Protein AF-A0A7K0R8N9-F1 (afdb_monomer_lite)

Secondary structure (DSSP, 8-state):
-PPPP----------PEEPTTT--EE-TT-SB-TTT--B-SPP-THHHHHHHHHHHHHHHHHHHHHHHHHHHHHHHS----------

Sequence (87 aa):
MTLPEPDGEAPEVAPSAACRSCGASVADGQQWCLECGTATAPPRSGMGLRTIGAAGLLSLVLLGGAVAASYAALRDQAPPRATRVET

Structure (mmCIF, N/CA/C/O backbone):
data_AF-A0A7K0R8N9-F1
#
_entry.id   AF-A0A7K0R8N9-F1
#
loop_
_atom_site.group_PDB
_atom_site.id
_atom_site.type_symbol
_atom_site.label_atom_id
_atom_site.label_alt_id
_atom_site.label_comp_id
_atom_site.label_asym_id
_atom_site.label_entity_id
_atom_site.label_seq_id
_atom_site.pdbx_PDB_ins_code
_atom_site.Cartn_x
_atom_site.Cartn_y
_atom_site.Cartn_z
_atom_site.occupancy
_atom_site.B_iso_or_equiv
_atom_site.auth_seq_id
_atom_site.auth_comp_id
_atom_site.auth_asym_id
_atom_site.auth_atom_id
_atom_site.pdbx_PDB_model_num
ATOM 1 N N . MET A 1 1 ? -40.353 29.738 40.190 1.00 45.81 1 MET A N 1
ATOM 2 C CA . MET A 1 1 ? -39.875 29.673 38.794 1.00 45.81 1 MET A CA 1
ATOM 3 C C . MET A 1 1 ? -39.044 28.412 38.679 1.00 45.81 1 MET A C 1
ATOM 5 O O . MET A 1 1 ? -37.880 28.423 39.047 1.00 45.81 1 MET A O 1
ATOM 9 N N . THR A 1 2 ? -39.685 27.310 38.307 1.00 46.34 2 THR A N 1
ATOM 10 C CA . THR A 1 2 ? -39.019 26.025 38.072 1.00 46.34 2 THR A CA 1
ATOM 11 C C . THR A 1 2 ? -38.463 26.068 36.654 1.00 46.34 2 THR A C 1
ATOM 13 O O . THR A 1 2 ? -39.242 26.242 35.718 1.00 46.34 2 THR A O 1
ATOM 16 N N . LEU A 1 3 ? -37.139 25.990 36.494 1.00 58.50 3 LEU A N 1
ATOM 17 C CA . LEU A 1 3 ? -36.543 25.690 35.193 1.00 58.50 3 LEU A CA 1
ATOM 18 C C . LEU A 1 3 ? -36.738 24.189 34.919 1.00 58.50 3 LEU A C 1
ATOM 20 O O . LEU A 1 3 ? -36.464 23.399 35.823 1.00 58.50 3 LEU A O 1
ATOM 24 N N . PRO A 1 4 ? -37.208 23.783 33.726 1.00 66.00 4 PRO A N 1
ATOM 25 C CA . PRO A 1 4 ? -37.153 22.385 33.319 1.00 66.00 4 PRO A CA 1
ATOM 26 C C . PRO A 1 4 ? -35.684 21.978 33.146 1.00 66.00 4 PRO A C 1
ATOM 28 O O . PRO A 1 4 ? -34.907 22.704 32.521 1.00 66.00 4 PRO A O 1
ATOM 31 N N . GLU A 1 5 ? -35.297 20.854 33.749 1.00 61.94 5 GLU A N 1
ATOM 32 C CA . GLU A 1 5 ? -33.985 20.254 33.511 1.00 61.94 5 GLU A CA 1
ATOM 33 C C . GLU A 1 5 ? -33.897 19.838 32.036 1.00 61.94 5 GLU A C 1
ATOM 35 O O . GLU A 1 5 ? -34.882 19.331 31.500 1.00 61.94 5 GLU A O 1
ATOM 40 N N . PRO A 1 6 ? -32.772 20.089 31.343 1.00 64.19 6 PRO A N 1
ATOM 41 C CA . PRO A 1 6 ? -32.612 19.620 29.980 1.00 64.19 6 PRO A CA 1
ATOM 42 C C . PRO A 1 6 ? -32.565 18.095 30.013 1.00 64.19 6 PRO A C 1
ATOM 44 O O . PRO A 1 6 ? -31.628 17.515 30.564 1.00 64.19 6 PRO A O 1
ATOM 47 N N . ASP A 1 7 ? -33.588 17.470 29.438 1.00 47.44 7 ASP A N 1
ATOM 48 C CA . ASP A 1 7 ? -33.645 16.038 29.189 1.00 47.44 7 ASP A CA 1
ATOM 49 C C . ASP A 1 7 ? -32.399 15.647 28.388 1.00 47.44 7 ASP A C 1
ATOM 51 O O . ASP A 1 7 ? -32.278 15.896 27.185 1.00 47.44 7 ASP A O 1
ATOM 55 N N . GLY A 1 8 ? -31.412 15.109 29.100 1.00 56.00 8 GLY A N 1
ATOM 56 C CA . GLY A 1 8 ? -30.226 14.519 28.517 1.00 56.00 8 GLY A CA 1
ATOM 57 C C . GLY A 1 8 ? -30.642 13.247 27.804 1.00 56.00 8 GLY A C 1
ATOM 58 O O . GLY A 1 8 ? -30.615 12.176 28.404 1.00 56.00 8 GLY A O 1
ATOM 59 N N . GLU A 1 9 ? -31.035 13.384 26.538 1.00 52.38 9 GLU A N 1
ATOM 60 C CA . GLU A 1 9 ? -31.109 12.298 25.566 1.00 52.38 9 GLU A CA 1
ATOM 61 C C . GLU A 1 9 ? -29.730 11.623 25.545 1.00 52.38 9 GLU A C 1
ATOM 63 O O . GLU A 1 9 ? -28.778 12.093 24.914 1.00 52.38 9 GLU A O 1
ATOM 68 N N . ALA A 1 10 ? -29.593 10.571 26.352 1.00 55.06 10 ALA A N 1
ATOM 69 C CA . ALA A 1 10 ? -28.404 9.749 26.401 1.00 55.06 10 ALA A CA 1
ATOM 70 C C . ALA A 1 10 ? -28.252 9.131 25.007 1.00 55.06 10 ALA A C 1
ATOM 72 O O . ALA A 1 10 ? -29.159 8.419 24.575 1.00 55.06 10 ALA A O 1
ATOM 73 N N . PRO A 1 11 ? -27.160 9.412 24.276 1.00 56.94 11 PRO A N 1
ATOM 74 C CA . PRO A 1 11 ? -27.019 8.915 22.922 1.00 56.94 11 PRO A CA 1
ATOM 75 C C . PRO A 1 11 ? -27.056 7.389 22.966 1.00 56.94 11 PRO A C 1
ATOM 77 O O . PRO A 1 11 ? -26.235 6.756 23.632 1.00 56.94 11 PRO A O 1
ATOM 80 N N . GLU A 1 12 ? -28.053 6.827 22.284 1.00 54.41 12 GLU A N 1
ATOM 81 C CA . GLU A 1 12 ? -28.218 5.401 22.041 1.00 54.41 12 GLU A CA 1
ATOM 82 C C . GLU A 1 12 ? -26.865 4.824 21.609 1.00 54.41 12 GLU A C 1
ATOM 84 O O . GLU A 1 12 ? -26.288 5.222 20.592 1.00 54.41 12 GLU A O 1
ATOM 89 N N . VAL A 1 13 ? -26.301 3.967 22.464 1.00 55.12 13 VAL A N 1
ATOM 90 C CA . VAL A 1 13 ? -24.937 3.452 22.337 1.00 55.12 13 VAL A CA 1
ATOM 91 C C . VAL A 1 13 ? -24.895 2.513 21.136 1.00 55.12 13 VAL A C 1
ATOM 93 O O . VAL A 1 13 ? -25.175 1.320 21.246 1.00 55.12 13 VAL A O 1
ATOM 96 N N . ALA A 1 14 ? -24.549 3.070 19.976 1.00 58.06 14 ALA A N 1
ATOM 97 C CA . ALA A 1 14 ? -24.174 2.306 18.797 1.00 58.06 14 ALA A CA 1
ATOM 98 C C . ALA A 1 14 ? -23.086 1.274 19.171 1.00 58.06 14 ALA A C 1
ATOM 100 O O . ALA A 1 14 ? -22.258 1.544 20.053 1.00 58.06 14 ALA A O 1
ATOM 101 N N . PRO A 1 15 ? -23.085 0.079 18.554 1.00 56.84 15 PRO A N 1
ATOM 102 C CA . PRO A 1 15 ? -22.178 -1.002 18.925 1.00 56.84 15 PRO A CA 1
ATOM 103 C C . PRO A 1 15 ? -20.715 -0.568 18.766 1.00 56.84 15 PRO A C 1
ATOM 105 O O . PRO A 1 15 ? -20.187 -0.489 17.663 1.00 56.84 15 PRO A O 1
ATOM 108 N N . SER A 1 16 ? -20.042 -0.301 19.886 1.00 68.44 16 SER A N 1
ATOM 109 C CA . SER A 1 16 ? -18.634 0.096 19.880 1.00 68.44 16 SER A CA 1
ATOM 110 C C . SER A 1 16 ? -17.730 -1.091 19.535 1.00 68.44 16 SER A C 1
ATOM 112 O O . SER A 1 16 ? -17.794 -2.158 20.149 1.00 68.44 16 SER A O 1
ATOM 114 N N . ALA A 1 17 ? -16.863 -0.916 18.540 1.00 81.69 17 ALA A N 1
ATOM 115 C CA . ALA A 1 17 ? -15.811 -1.881 18.240 1.00 81.69 17 ALA A CA 1
ATOM 116 C C . ALA A 1 17 ? -14.695 -1.775 19.291 1.00 81.69 17 ALA A C 1
ATOM 118 O O . ALA A 1 17 ? -14.407 -0.690 19.783 1.00 81.69 17 ALA A O 1
ATOM 119 N N . ALA A 1 18 ? -14.015 -2.869 19.631 1.00 89.38 18 ALA A N 1
ATOM 120 C CA . ALA A 1 18 ? -12.867 -2.805 20.538 1.00 89.38 18 ALA A CA 1
ATOM 121 C C . ALA A 1 18 ? -11.571 -2.447 19.787 1.00 89.38 18 ALA A C 1
ATOM 123 O O . ALA A 1 18 ? -11.296 -2.941 18.689 1.00 89.38 18 ALA A O 1
ATOM 124 N N . CYS A 1 19 ? -10.732 -1.614 20.400 1.00 91.00 19 CYS A N 1
ATOM 125 C CA . CYS A 1 19 ? -9.407 -1.284 19.896 1.00 91.00 19 CYS A CA 1
ATOM 126 C C . CYS A 1 19 ? -8.514 -2.534 19.887 1.00 91.00 19 CYS A C 1
ATOM 128 O O . CYS A 1 19 ? -8.301 -3.157 20.925 1.00 91.00 19 CYS A O 1
ATOM 130 N N . ARG A 1 20 ? -7.907 -2.867 18.740 1.00 88.44 20 ARG A N 1
ATOM 131 C CA . ARG A 1 20 ? -7.005 -4.032 18.623 1.00 88.44 20 ARG A CA 1
ATOM 132 C C . ARG A 1 20 ? -5.710 -3.911 19.432 1.00 88.44 20 ARG A C 1
ATOM 134 O O . ARG A 1 20 ? -5.070 -4.926 19.672 1.00 88.44 20 ARG A O 1
ATOM 141 N N . SER A 1 21 ? -5.305 -2.696 19.806 1.00 91.12 21 SER A N 1
ATOM 142 C CA . SER A 1 21 ? -4.050 -2.471 20.534 1.00 91.12 21 SER A CA 1
ATOM 143 C C . SER A 1 21 ? -4.213 -2.509 22.051 1.00 91.12 21 SER A C 1
ATOM 145 O O . SER A 1 21 ? -3.315 -2.994 22.729 1.00 91.12 21 SER A O 1
ATOM 147 N N . CYS A 1 22 ? -5.305 -1.960 22.592 1.00 93.88 22 CYS A N 1
ATOM 148 C CA . CYS A 1 22 ? -5.497 -1.821 24.042 1.00 93.88 22 CYS A CA 1
ATOM 149 C C . CYS A 1 22 ? -6.834 -2.370 24.562 1.00 93.88 22 CYS A C 1
ATOM 151 O O . CYS A 1 22 ? -7.043 -2.393 25.768 1.00 93.88 22 CYS A O 1
ATOM 153 N N . GLY A 1 23 ? -7.748 -2.790 23.684 1.00 91.00 23 GLY A N 1
ATOM 154 C CA . GLY A 1 23 ? -9.058 -3.325 24.063 1.00 91.00 23 GLY A CA 1
ATOM 155 C C . GLY A 1 23 ? -10.123 -2.284 24.424 1.00 91.00 23 GLY A C 1
ATOM 156 O O . GLY A 1 23 ? -11.263 -2.669 24.660 1.00 91.00 23 GLY A O 1
ATOM 157 N N . ALA A 1 24 ? -9.797 -0.987 24.439 1.00 92.12 24 ALA A N 1
ATOM 158 C CA . ALA A 1 24 ? -10.762 0.075 24.740 1.00 92.12 24 ALA A CA 1
ATOM 159 C C . ALA A 1 24 ? -11.919 0.126 23.727 1.00 92.12 24 ALA A C 1
ATOM 161 O O . ALA A 1 24 ? -11.721 -0.167 22.546 1.00 92.12 24 ALA A O 1
ATOM 162 N N . SER A 1 25 ? -13.106 0.549 24.166 1.00 90.94 25 SER A N 1
ATOM 163 C CA . SER A 1 25 ? -14.257 0.780 23.286 1.00 90.94 25 SER A CA 1
ATOM 164 C C . SER A 1 25 ? -13.986 1.934 22.321 1.00 90.94 25 SER A C 1
ATOM 166 O O . SER A 1 25 ? -13.552 3.012 22.726 1.00 90.94 25 SER A O 1
ATOM 168 N N . VAL A 1 26 ? -14.269 1.716 21.044 1.00 90.44 26 VAL A N 1
ATOM 169 C CA . VAL A 1 26 ? -14.099 2.673 19.953 1.00 90.44 26 VAL A CA 1
ATOM 170 C C . VAL A 1 26 ? -15.472 2.953 19.358 1.00 90.44 26 VAL A C 1
ATOM 172 O O . VAL A 1 26 ? -16.174 2.031 18.944 1.00 90.44 26 VAL A O 1
ATOM 175 N N . ALA A 1 27 ? -15.847 4.230 19.316 1.00 86.06 27 ALA A N 1
ATOM 176 C CA . ALA A 1 27 ? -17.084 4.665 18.678 1.00 86.06 27 ALA A CA 1
ATOM 177 C C . ALA A 1 27 ? -17.041 4.442 17.156 1.00 86.06 27 ALA A C 1
ATOM 179 O O . ALA A 1 27 ? -15.976 4.515 16.532 1.00 86.06 27 ALA A O 1
ATOM 180 N N . ASP A 1 28 ? -18.203 4.218 16.543 1.00 80.62 28 ASP A N 1
ATOM 181 C CA . ASP A 1 28 ? -18.304 4.069 15.093 1.00 80.62 28 ASP A CA 1
ATOM 182 C C . ASP A 1 28 ? -17.764 5.305 14.353 1.00 80.62 28 ASP A C 1
ATOM 184 O O . ASP A 1 28 ? -18.018 6.454 14.714 1.00 80.62 28 ASP A O 1
ATOM 188 N N . GLY A 1 29 ? -16.962 5.070 13.311 1.00 79.06 29 GLY A N 1
ATOM 189 C CA . GLY A 1 29 ? -16.334 6.127 12.507 1.00 79.06 29 GLY A CA 1
ATOM 190 C C . GLY A 1 29 ? -15.087 6.784 13.122 1.00 79.06 29 GLY A C 1
ATOM 191 O O . GLY A 1 29 ? -14.376 7.512 12.417 1.00 79.06 29 GLY A O 1
ATOM 192 N N . GLN A 1 30 ? -14.756 6.496 14.385 1.00 86.38 30 GLN A N 1
ATOM 193 C CA . GLN A 1 30 ? -13.546 6.999 15.034 1.00 86.38 30 GLN A CA 1
ATOM 194 C C . GLN A 1 30 ? -12.291 6.432 14.354 1.00 86.38 30 GLN A C 1
ATOM 196 O O . GLN A 1 30 ? -12.166 5.222 14.183 1.00 86.38 30 GLN A O 1
ATOM 201 N N . GLN A 1 31 ? -11.364 7.312 13.958 1.00 88.12 31 GLN A N 1
ATOM 202 C CA . GLN A 1 31 ? -10.144 6.959 13.208 1.00 88.12 31 GLN A CA 1
ATOM 203 C C . GLN A 1 31 ? -8.939 6.619 14.11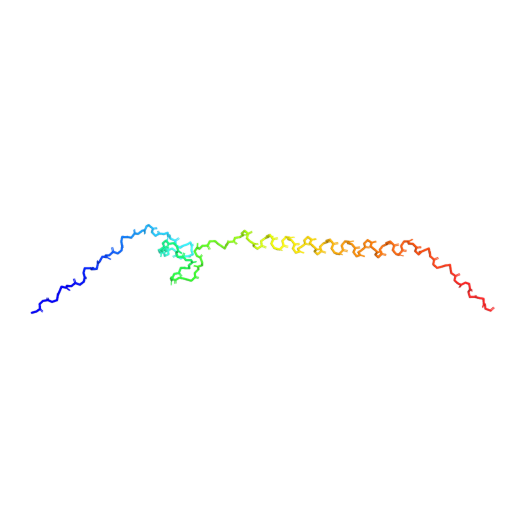0 1.00 88.12 31 GLN A C 1
ATOM 205 O O . GLN A 1 31 ? -7.970 6.012 13.649 1.00 88.12 31 GLN A O 1
ATOM 210 N N . TRP A 1 32 ? -8.990 7.019 15.382 1.00 90.75 32 TRP A N 1
ATOM 211 C CA . TRP A 1 32 ? -7.915 6.902 16.368 1.00 90.75 32 TRP A CA 1
ATOM 212 C C . TRP A 1 32 ? -8.502 6.580 17.742 1.00 90.75 32 TRP A C 1
ATOM 214 O O . TRP A 1 32 ? -9.535 7.122 18.125 1.00 90.75 32 TRP A O 1
ATOM 224 N N . CYS A 1 33 ? -7.850 5.691 18.485 1.00 92.69 33 CYS A N 1
ATOM 225 C CA . CYS A 1 33 ? -8.261 5.334 19.837 1.00 92.69 33 CYS A CA 1
ATOM 226 C C . CYS A 1 33 ? -7.918 6.472 20.812 1.00 92.69 33 CYS A C 1
ATOM 228 O O . CYS A 1 33 ? -6.753 6.854 20.908 1.00 92.69 33 CYS A O 1
ATOM 230 N N . LEU A 1 34 ? -8.908 6.974 21.559 1.00 91.50 34 LEU A N 1
ATOM 231 C 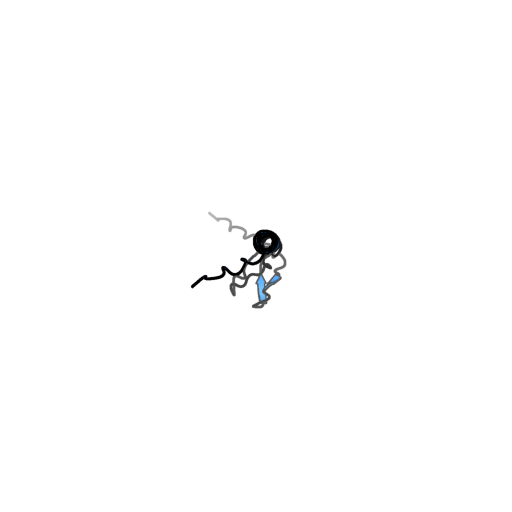CA . LEU A 1 34 ? -8.721 8.070 22.524 1.00 91.50 34 LEU A CA 1
ATOM 232 C C . LEU A 1 34 ? -7.888 7.665 23.749 1.00 91.50 34 LEU A C 1
ATOM 234 O O . LEU A 1 34 ? -7.295 8.524 24.388 1.00 91.50 34 LEU A O 1
ATOM 238 N N . GLU A 1 35 ? -7.821 6.364 24.046 1.00 93.94 35 GLU A N 1
ATOM 239 C CA . GLU A 1 35 ? -7.109 5.834 25.216 1.00 93.94 35 GLU A CA 1
ATOM 240 C C . GLU A 1 35 ? -5.614 5.607 24.962 1.00 93.94 35 GLU A C 1
ATOM 242 O O . GLU A 1 35 ? -4.779 5.883 25.816 1.00 93.94 35 GLU A O 1
ATOM 247 N N . CYS A 1 36 ? -5.243 5.093 23.784 1.00 93.69 36 CYS A N 1
ATOM 248 C CA . CYS A 1 36 ? -3.848 4.725 23.491 1.00 93.69 36 CYS A CA 1
ATOM 249 C C . CYS A 1 36 ? -3.248 5.408 22.255 1.00 93.69 36 CYS A C 1
ATOM 251 O O . CYS A 1 36 ? -2.070 5.216 21.965 1.00 93.69 36 CYS A O 1
ATOM 253 N N . GLY A 1 37 ? -4.041 6.161 21.489 1.00 91.31 37 GLY A N 1
ATOM 254 C CA . GLY A 1 37 ? -3.579 6.885 20.302 1.00 91.31 37 GLY A CA 1
ATOM 255 C C . GLY A 1 37 ? -3.347 6.032 19.050 1.00 91.31 37 GLY A C 1
ATOM 256 O O . GLY A 1 37 ? -2.942 6.571 18.021 1.00 91.31 37 GLY A O 1
ATOM 257 N N . THR A 1 38 ? -3.602 4.718 19.080 1.00 92.44 38 THR A N 1
ATOM 258 C CA . THR A 1 38 ? -3.437 3.874 17.883 1.00 92.44 38 THR A CA 1
ATOM 259 C C . THR A 1 38 ? -4.546 4.099 16.857 1.00 92.44 38 THR A C 1
ATOM 261 O O . THR A 1 38 ? -5.713 4.301 17.201 1.00 92.44 38 THR A O 1
ATOM 264 N N . ALA A 1 39 ? -4.180 4.060 15.573 1.00 89.31 39 ALA A N 1
ATOM 265 C CA . ALA A 1 39 ? -5.134 4.170 14.476 1.00 89.31 39 ALA A CA 1
ATOM 266 C C . ALA A 1 39 ? -6.057 2.941 14.440 1.00 89.31 39 ALA A C 1
ATOM 268 O O . ALA A 1 39 ? -5.601 1.794 14.428 1.00 89.31 39 ALA A O 1
ATOM 269 N N . THR A 1 40 ? -7.362 3.185 14.409 1.00 85.94 40 THR A N 1
ATOM 270 C CA . THR A 1 40 ? -8.405 2.146 14.411 1.00 85.94 40 THR A CA 1
ATOM 271 C C . THR A 1 40 ? -8.765 1.728 12.985 1.00 85.94 40 THR A C 1
ATOM 273 O O . THR A 1 40 ? -9.036 0.551 12.726 1.00 85.94 40 THR A O 1
ATOM 276 N N . ALA A 1 41 ? -8.687 2.665 12.036 1.00 74.75 41 ALA A N 1
ATOM 277 C CA . ALA A 1 41 ? -8.888 2.409 10.618 1.00 74.75 41 ALA A CA 1
ATOM 278 C C . ALA A 1 41 ? -7.600 1.875 9.956 1.00 74.75 41 ALA A C 1
ATOM 280 O O . ALA A 1 41 ? -6.514 2.407 10.203 1.00 74.75 41 ALA A O 1
ATOM 281 N N . PRO A 1 42 ? -7.683 0.851 9.084 1.00 67.62 42 PRO A N 1
ATOM 282 C CA . PRO A 1 42 ? -6.547 0.474 8.253 1.00 67.62 42 PRO A CA 1
ATOM 283 C C . PRO A 1 42 ? -6.173 1.649 7.332 1.00 67.62 42 PRO A C 1
ATOM 285 O O . PRO A 1 42 ? -7.069 2.337 6.826 1.00 67.62 42 PRO A O 1
ATOM 288 N N . PRO A 1 43 ? -4.873 1.897 7.076 1.00 62.66 43 PRO A N 1
ATOM 289 C CA . PRO A 1 43 ? -4.474 2.919 6.119 1.00 62.66 43 PRO A CA 1
ATOM 290 C C . PRO A 1 43 ? -5.123 2.605 4.768 1.00 62.66 43 PRO A C 1
ATOM 292 O O . PRO A 1 43 ? -5.136 1.451 4.336 1.00 62.66 43 PRO A O 1
ATOM 295 N N . ARG A 1 44 ? -5.683 3.624 4.103 1.00 61.44 44 ARG A N 1
ATOM 296 C CA . ARG A 1 44 ? -6.281 3.493 2.764 1.00 61.44 44 ARG A CA 1
ATOM 297 C C . ARG A 1 44 ? -5.192 3.076 1.767 1.00 61.44 44 ARG A C 1
ATOM 299 O O . ARG A 1 44 ? -4.553 3.912 1.136 1.00 61.44 44 ARG A O 1
ATOM 306 N N . SER A 1 45 ? -4.981 1.770 1.635 1.00 60.50 45 SER A N 1
ATOM 307 C CA . SER A 1 45 ? -3.860 1.152 0.917 1.00 60.50 45 SER A CA 1
ATOM 308 C C . SER A 1 45 ? -3.961 1.242 -0.611 1.00 60.50 45 SER A C 1
ATOM 310 O O . SER A 1 45 ? -3.015 0.898 -1.314 1.00 60.50 45 SER A O 1
ATOM 312 N N . GLY A 1 46 ? -5.082 1.730 -1.152 1.00 60.22 46 GLY A N 1
ATOM 313 C CA . GLY A 1 46 ? -5.361 1.668 -2.590 1.00 60.22 46 GLY A CA 1
ATOM 314 C C . GLY A 1 46 ? -4.760 2.787 -3.448 1.00 60.22 46 GLY A C 1
ATOM 315 O O . GLY A 1 46 ? -4.489 2.558 -4.625 1.00 60.22 46 GLY A O 1
ATOM 316 N N . MET A 1 47 ? -4.549 3.991 -2.903 1.00 58.69 47 MET A N 1
ATOM 317 C CA . MET A 1 47 ? -4.162 5.151 -3.728 1.00 58.69 47 MET A CA 1
ATOM 318 C C . MET A 1 47 ? -2.643 5.265 -3.921 1.00 58.69 47 MET A C 1
ATOM 320 O O . MET A 1 47 ? -2.185 5.573 -5.019 1.00 58.69 47 MET A O 1
ATOM 324 N N . GLY A 1 48 ? -1.853 4.962 -2.884 1.00 62.72 48 GLY A N 1
ATOM 325 C CA . GLY A 1 48 ? -0.391 5.098 -2.932 1.00 62.72 48 GLY A CA 1
ATOM 326 C C . GLY A 1 48 ? 0.289 4.102 -3.873 1.00 62.72 48 GLY A C 1
ATOM 327 O O . GLY A 1 48 ? 1.275 4.433 -4.520 1.00 62.72 48 GLY A O 1
ATOM 328 N N . LEU A 1 49 ? -0.262 2.894 -4.021 1.00 69.94 49 LEU A N 1
ATOM 329 C CA . LEU A 1 49 ? 0.361 1.869 -4.859 1.00 69.94 49 LEU A CA 1
ATOM 330 C C . LEU A 1 49 ? 0.285 2.206 -6.357 1.00 69.94 49 LEU A C 1
ATOM 332 O O . LEU A 1 49 ? 1.198 1.878 -7.110 1.00 69.94 49 LEU A O 1
ATOM 336 N N . ARG A 1 50 ? -0.777 2.897 -6.791 1.00 72.94 50 ARG A N 1
ATOM 337 C CA . ARG A 1 50 ? -0.962 3.282 -8.199 1.00 72.94 50 ARG A CA 1
ATOM 338 C C . ARG A 1 50 ? 0.013 4.374 -8.629 1.00 72.94 50 ARG A C 1
ATOM 340 O O . ARG A 1 50 ? 0.588 4.279 -9.709 1.00 72.94 50 ARG A O 1
ATOM 347 N N . THR A 1 51 ? 0.229 5.382 -7.786 1.00 74.94 51 THR A N 1
ATOM 348 C CA . THR A 1 51 ? 1.183 6.466 -8.069 1.00 74.94 51 THR A CA 1
ATOM 349 C C . THR A 1 51 ? 2.628 5.980 -7.988 1.00 74.94 51 THR A C 1
ATOM 351 O O . THR A 1 51 ? 3.421 6.305 -8.869 1.00 74.94 51 THR A O 1
ATOM 354 N N . ILE A 1 52 ? 2.955 5.130 -7.007 1.00 76.31 52 ILE A N 1
ATOM 355 C CA . ILE A 1 52 ? 4.276 4.492 -6.903 1.00 76.31 52 ILE A CA 1
ATOM 356 C C . ILE A 1 52 ? 4.535 3.583 -8.113 1.00 76.31 52 ILE A C 1
ATOM 358 O O . ILE A 1 52 ? 5.612 3.639 -8.703 1.00 76.31 52 ILE A O 1
ATOM 362 N N . GLY A 1 53 ? 3.539 2.796 -8.534 1.00 86.69 53 GLY A N 1
ATOM 363 C CA . GLY A 1 53 ? 3.648 1.926 -9.706 1.00 86.69 53 GLY A CA 1
ATOM 364 C C . GLY A 1 53 ? 3.871 2.700 -11.007 1.00 86.69 53 GLY A C 1
ATOM 365 O O . GLY A 1 53 ? 4.766 2.360 -11.778 1.00 86.69 53 GLY A O 1
ATOM 366 N N . ALA A 1 54 ? 3.110 3.777 -11.231 1.00 88.69 54 ALA A N 1
ATOM 367 C CA . ALA A 1 54 ? 3.265 4.619 -12.416 1.00 88.69 54 ALA A CA 1
ATOM 368 C C . ALA A 1 54 ? 4.639 5.308 -12.462 1.00 88.69 54 ALA A C 1
ATOM 370 O O . ALA A 1 54 ? 5.301 5.285 -13.499 1.00 88.69 54 ALA A O 1
ATOM 371 N N . ALA A 1 55 ? 5.097 5.867 -11.337 1.00 88.12 55 ALA A N 1
ATOM 372 C CA . ALA A 1 55 ? 6.414 6.495 -11.245 1.00 88.12 55 ALA A CA 1
ATOM 373 C C . ALA A 1 55 ? 7.554 5.485 -11.468 1.00 88.12 55 ALA A C 1
ATOM 375 O O . ALA A 1 55 ? 8.511 5.776 -12.191 1.00 88.12 55 ALA A O 1
ATOM 376 N N . GLY A 1 56 ? 7.432 4.283 -10.896 1.00 94.62 56 GLY A N 1
ATOM 377 C CA . GLY A 1 56 ? 8.394 3.200 -11.094 1.00 94.62 56 GLY A CA 1
ATOM 378 C C . GLY A 1 56 ? 8.485 2.766 -12.557 1.00 94.62 56 GLY A C 1
ATOM 379 O O . GLY A 1 56 ? 9.585 2.667 -13.097 1.00 94.62 56 GLY A O 1
ATOM 380 N N . LEU A 1 57 ? 7.341 2.583 -13.225 1.00 94.75 57 LEU A N 1
ATOM 381 C CA . LEU A 1 57 ? 7.291 2.182 -14.633 1.00 94.75 57 LEU A CA 1
ATOM 382 C C . LEU A 1 57 ? 7.876 3.261 -15.550 1.00 94.75 57 LEU A C 1
ATOM 384 O O . LEU A 1 57 ? 8.690 2.944 -16.414 1.00 94.75 57 LEU A O 1
ATOM 388 N N . LEU A 1 58 ? 7.526 4.532 -15.326 1.00 95.44 58 LEU A N 1
ATOM 389 C CA . LEU A 1 58 ? 8.077 5.649 -16.095 1.00 95.44 58 LEU A CA 1
ATOM 390 C C . LEU A 1 58 ? 9.605 5.726 -15.953 1.00 95.44 58 LEU A C 1
ATOM 392 O O . LEU A 1 58 ? 10.311 5.887 -16.946 1.00 95.44 58 LEU A O 1
ATOM 396 N N . SER A 1 59 ? 10.116 5.554 -14.731 1.00 95.94 59 SER A N 1
ATOM 397 C CA . SER A 1 59 ? 11.559 5.549 -14.463 1.00 95.94 59 SER A CA 1
ATOM 398 C C . SER A 1 59 ? 12.255 4.406 -15.204 1.00 95.94 59 SER A C 1
ATOM 400 O O . SER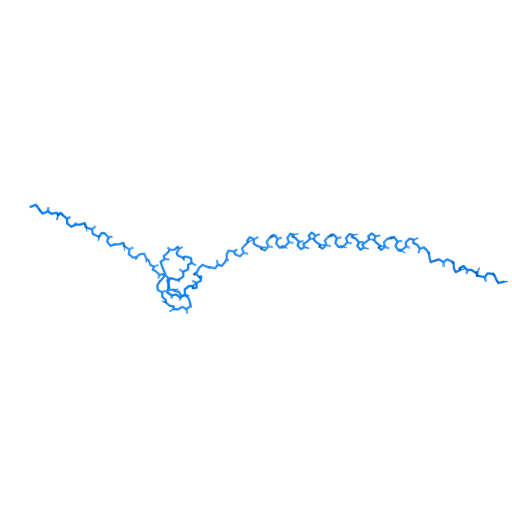 A 1 59 ? 13.265 4.623 -15.867 1.00 95.94 59 SER A O 1
ATOM 402 N N . LEU A 1 60 ? 11.681 3.199 -15.166 1.00 96.56 60 LEU A N 1
ATOM 403 C CA . LEU A 1 60 ? 12.203 2.032 -15.882 1.00 96.56 60 LEU A CA 1
ATOM 404 C C . LEU A 1 60 ? 12.244 2.250 -17.401 1.00 96.56 60 LEU A C 1
ATOM 406 O O . LEU A 1 60 ? 13.245 1.924 -18.038 1.00 96.56 60 LEU A O 1
ATOM 410 N N . VAL A 1 61 ? 11.192 2.841 -17.974 1.00 97.06 61 VAL A N 1
ATOM 411 C CA . VAL A 1 61 ? 11.127 3.174 -19.406 1.00 97.06 61 VAL A CA 1
ATOM 412 C C . VAL A 1 61 ? 12.197 4.201 -19.780 1.00 97.06 61 VAL A C 1
ATOM 414 O O . VAL A 1 61 ? 12.891 4.021 -20.779 1.00 97.06 61 VAL A O 1
ATOM 417 N N . LEU A 1 62 ? 12.371 5.248 -18.968 1.00 96.00 62 LEU A N 1
ATOM 418 C CA . LEU A 1 62 ? 13.371 6.289 -19.213 1.00 96.00 62 LEU A CA 1
ATOM 419 C C . LEU A 1 62 ? 14.803 5.741 -19.142 1.00 96.00 62 LEU A C 1
ATOM 421 O O . LEU A 1 62 ? 15.596 5.998 -20.050 1.00 96.00 62 LEU A O 1
ATOM 425 N N . LEU A 1 63 ? 15.130 4.945 -18.116 1.00 97.06 63 LEU A N 1
ATOM 426 C CA . LEU A 1 63 ? 16.442 4.298 -18.022 1.00 97.06 63 LEU A CA 1
ATOM 427 C C . LEU A 1 63 ? 16.671 3.319 -19.183 1.00 97.06 63 LEU A C 1
ATOM 429 O O . LEU A 1 63 ? 17.737 3.339 -19.796 1.00 97.06 63 LEU A O 1
ATOM 433 N N . GLY A 1 64 ? 15.673 2.496 -19.519 1.00 96.50 64 GLY A N 1
ATOM 434 C CA . GLY A 1 64 ? 15.765 1.543 -20.626 1.00 96.50 64 GLY A CA 1
ATOM 435 C C . GLY A 1 64 ? 16.014 2.226 -21.974 1.00 96.50 64 GLY A C 1
ATOM 436 O O . GLY A 1 64 ? 16.905 1.815 -22.719 1.00 96.50 64 GLY A O 1
ATOM 437 N N . GLY A 1 65 ? 15.288 3.311 -22.260 1.00 95.94 65 GLY A N 1
ATOM 438 C CA . GLY A 1 65 ? 15.480 4.110 -23.472 1.00 95.94 65 GLY A CA 1
ATOM 439 C C . GLY A 1 65 ? 16.882 4.723 -23.569 1.00 95.94 65 GLY A C 1
ATOM 440 O O . GLY A 1 65 ? 17.519 4.642 -24.620 1.00 95.94 65 GLY A O 1
ATOM 441 N N . ALA A 1 66 ? 17.402 5.274 -22.469 1.00 93.31 66 ALA A N 1
ATOM 442 C CA . ALA A 1 66 ? 18.737 5.877 -22.435 1.00 93.31 66 ALA A CA 1
ATOM 443 C C . ALA A 1 66 ? 19.862 4.852 -22.670 1.00 93.31 66 ALA A C 1
ATOM 445 O O . ALA A 1 66 ? 20.821 5.124 -23.404 1.00 93.31 66 ALA A O 1
ATOM 446 N N . VAL A 1 67 ? 19.732 3.65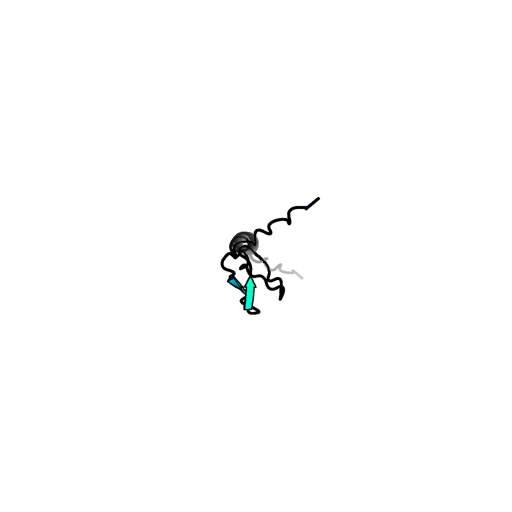6 -22.084 1.00 95.75 67 VAL A N 1
ATOM 447 C CA . VAL A 1 67 ? 20.690 2.558 -22.274 1.00 95.75 67 VAL A CA 1
ATOM 448 C C . VAL A 1 67 ? 20.679 2.080 -23.724 1.00 95.75 67 VAL A C 1
ATOM 450 O O . VAL A 1 67 ? 21.747 1.922 -24.312 1.00 95.75 67 VAL A O 1
ATOM 453 N N . ALA A 1 68 ? 19.499 1.907 -24.328 1.00 92.06 68 ALA A N 1
ATOM 454 C CA . ALA A 1 68 ? 19.381 1.480 -25.721 1.00 92.06 68 ALA A CA 1
ATOM 455 C C . ALA A 1 68 ? 20.023 2.483 -26.697 1.00 92.06 68 ALA A C 1
ATOM 457 O O . ALA A 1 68 ? 20.775 2.077 -27.583 1.00 92.06 68 ALA A O 1
ATOM 458 N N . ALA A 1 69 ? 19.792 3.786 -26.499 1.00 89.06 69 ALA A N 1
ATOM 459 C CA . ALA A 1 69 ? 20.386 4.836 -27.328 1.00 89.06 69 ALA A CA 1
ATOM 460 C C . ALA A 1 69 ? 21.919 4.878 -27.207 1.00 89.06 69 ALA A C 1
ATOM 462 O O . ALA A 1 69 ? 22.624 4.915 -28.215 1.00 89.06 69 ALA A O 1
ATOM 463 N N . SER A 1 70 ? 22.441 4.803 -25.978 1.00 90.88 70 SER A N 1
ATOM 464 C CA . SER A 1 70 ? 23.888 4.730 -25.735 1.00 90.88 70 SER A CA 1
ATOM 465 C C . SER A 1 70 ? 24.501 3.495 -26.391 1.00 90.88 70 SER A C 1
ATOM 467 O O . SER A 1 70 ? 25.546 3.575 -27.028 1.00 90.88 70 SER A O 1
ATOM 469 N N . TYR A 1 71 ? 23.831 2.347 -26.274 1.00 89.31 71 TYR A N 1
ATOM 470 C CA . TYR A 1 71 ? 24.311 1.097 -26.845 1.00 89.31 71 TYR A CA 1
ATOM 471 C C . TYR A 1 71 ? 24.384 1.135 -28.371 1.00 89.31 71 TYR A C 1
ATOM 473 O O . TYR A 1 71 ? 25.369 0.667 -28.938 1.00 89.31 71 TYR A O 1
ATOM 481 N N . ALA A 1 72 ? 23.375 1.718 -29.026 1.00 90.75 72 ALA A N 1
ATOM 482 C CA . ALA A 1 72 ? 23.384 1.923 -30.470 1.00 90.75 72 ALA A CA 1
ATOM 483 C C . ALA A 1 72 ? 24.574 2.801 -30.894 1.00 90.75 72 ALA A C 1
ATOM 485 O O . ALA A 1 72 ? 25.347 2.404 -31.761 1.00 90.75 72 ALA A O 1
ATOM 486 N N . ALA A 1 73 ? 24.806 3.917 -30.194 1.00 87.44 73 ALA A N 1
ATOM 487 C CA . ALA A 1 73 ? 25.936 4.800 -30.476 1.00 87.44 73 ALA A CA 1
ATOM 488 C C . ALA A 1 73 ? 27.302 4.111 -30.294 1.00 87.44 73 ALA A C 1
ATOM 490 O O . ALA A 1 73 ? 28.201 4.317 -31.104 1.00 87.44 73 ALA A O 1
ATOM 491 N N . LEU A 1 74 ? 27.468 3.277 -29.258 1.00 83.12 74 LEU A N 1
ATOM 492 C CA . LEU A 1 74 ? 28.710 2.522 -29.046 1.00 83.12 74 LEU A CA 1
ATOM 493 C C . LEU A 1 74 ? 28.911 1.414 -30.090 1.00 83.12 74 LEU A C 1
ATOM 495 O O . LEU A 1 74 ? 30.044 1.157 -30.486 1.00 83.12 74 LEU A O 1
ATOM 499 N N . ARG A 1 75 ? 27.836 0.740 -30.515 1.00 78.69 75 ARG A N 1
ATOM 500 C CA . ARG A 1 75 ? 27.884 -0.350 -31.504 1.00 78.69 75 ARG A CA 1
ATOM 501 C C . ARG A 1 75 ? 28.197 0.149 -32.915 1.00 78.69 75 ARG A C 1
ATOM 503 O O . ARG A 1 75 ? 28.863 -0.573 -33.653 1.00 78.69 75 ARG A O 1
ATOM 510 N N . ASP A 1 76 ? 27.749 1.352 -33.263 1.00 75.62 76 ASP A N 1
ATOM 511 C CA . ASP A 1 76 ? 28.011 1.964 -34.571 1.00 75.62 76 ASP A CA 1
ATOM 512 C C . ASP A 1 76 ? 29.449 2.484 -34.714 1.00 75.62 76 ASP A C 1
ATOM 514 O O . ASP A 1 76 ? 29.954 2.623 -35.831 1.00 75.62 76 ASP A O 1
ATOM 518 N N . GLN A 1 77 ? 30.159 2.724 -33.606 1.00 63.50 77 GLN A N 1
ATOM 519 C CA . GLN A 1 77 ? 31.587 3.018 -33.671 1.00 63.50 77 GLN A CA 1
ATOM 520 C C . GLN A 1 77 ? 32.381 1.722 -33.869 1.00 63.50 77 GLN A C 1
ATOM 522 O O . GLN A 1 77 ? 32.684 0.991 -32.926 1.00 63.50 77 GLN A O 1
ATOM 527 N N . ALA A 1 78 ? 32.755 1.441 -35.120 1.00 59.88 78 ALA A N 1
ATOM 528 C CA . ALA A 1 78 ? 33.806 0.470 -35.417 1.00 59.88 78 ALA A CA 1
ATOM 529 C C . ALA A 1 78 ? 35.082 0.838 -34.625 1.00 59.88 78 ALA A C 1
ATOM 531 O O . ALA A 1 78 ? 35.378 2.030 -34.492 1.00 59.88 78 ALA A O 1
ATOM 532 N N . PRO A 1 79 ? 35.839 -0.146 -34.093 1.00 62.53 79 PRO A 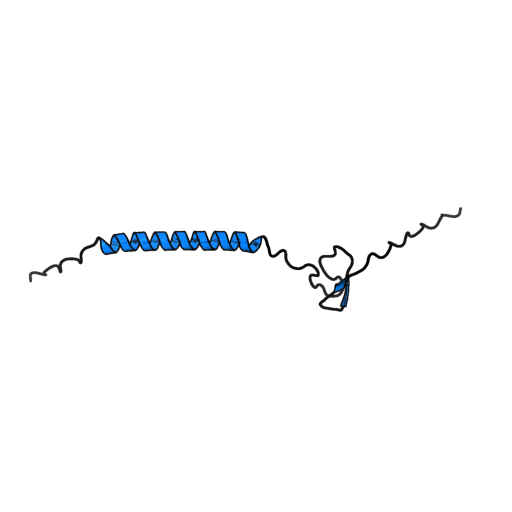N 1
ATOM 533 C CA . PRO A 1 79 ? 36.970 0.123 -33.211 1.00 62.53 79 PRO A CA 1
ATOM 534 C C . PRO A 1 79 ? 37.935 1.114 -33.874 1.00 62.53 79 PRO A C 1
ATOM 536 O O . PRO A 1 79 ? 38.206 0.966 -35.074 1.00 62.53 79 PRO A O 1
ATOM 539 N N . PRO A 1 80 ? 38.453 2.117 -33.135 1.00 60.62 80 PRO A N 1
ATOM 540 C CA . PRO A 1 80 ? 39.399 3.068 -33.695 1.00 60.62 80 PRO A CA 1
ATOM 541 C C . PRO A 1 80 ? 40.567 2.268 -34.267 1.00 60.62 80 PRO A C 1
ATOM 543 O O . PRO A 1 80 ? 41.247 1.541 -33.539 1.00 60.62 80 PRO A O 1
ATOM 546 N N . ARG A 1 81 ? 40.752 2.341 -35.595 1.00 58.25 81 ARG A N 1
ATOM 547 C CA . ARG A 1 81 ? 41.922 1.764 -36.264 1.00 58.25 81 ARG A CA 1
ATOM 548 C C . ARG A 1 81 ? 43.129 2.282 -35.505 1.00 58.25 81 ARG A C 1
ATOM 550 O O . ARG A 1 81 ? 43.320 3.495 -35.466 1.00 58.25 81 ARG A O 1
ATOM 557 N N . ALA A 1 82 ? 43.873 1.370 -34.879 1.00 60.69 82 ALA A N 1
ATOM 558 C CA . ALA A 1 82 ? 45.075 1.691 -34.131 1.00 60.69 82 ALA A CA 1
ATOM 559 C C . ALA A 1 82 ? 45.906 2.658 -34.976 1.00 60.69 82 ALA A C 1
ATOM 561 O O . ALA A 1 82 ? 46.368 2.302 -36.063 1.00 60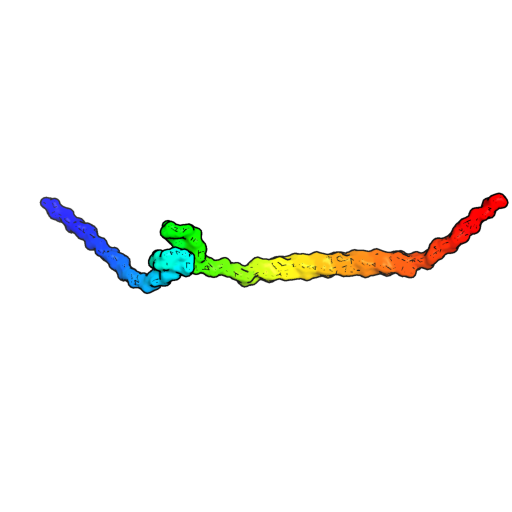.69 82 ALA A O 1
ATOM 562 N N . THR A 1 83 ? 45.998 3.909 -34.528 1.00 58.69 83 THR A N 1
ATOM 563 C CA . THR A 1 83 ? 46.799 4.926 -35.193 1.00 58.69 83 THR A CA 1
ATOM 564 C C . THR A 1 83 ? 48.235 4.448 -35.100 1.00 58.69 83 THR A C 1
ATOM 566 O O . THR A 1 83 ? 48.834 4.479 -34.025 1.00 58.69 83 THR A O 1
ATOM 569 N N . ARG A 1 84 ? 48.751 3.918 -36.214 1.00 61.47 84 ARG A N 1
ATOM 570 C CA . ARG A 1 84 ? 50.167 3.613 -36.391 1.00 61.47 84 ARG A CA 1
ATOM 571 C C . ARG A 1 84 ? 50.917 4.914 -36.118 1.00 61.47 84 ARG A C 1
ATOM 573 O O . ARG A 1 84 ? 50.826 5.852 -36.902 1.00 61.47 84 ARG A O 1
ATOM 580 N N . VAL A 1 85 ? 51.595 4.968 -34.978 1.00 66.69 85 VAL A N 1
ATOM 581 C CA . VAL A 1 85 ? 52.576 6.006 -34.681 1.00 66.69 85 VAL A CA 1
ATOM 582 C C . VAL A 1 85 ? 53.777 5.683 -35.561 1.00 66.69 85 VAL A C 1
ATOM 584 O O . VAL A 1 85 ? 54.463 4.691 -35.329 1.00 66.69 85 VAL A O 1
ATOM 587 N N . GLU A 1 86 ? 53.948 6.444 -36.636 1.00 65.25 86 GLU A N 1
ATOM 588 C CA . GLU A 1 86 ? 55.163 6.413 -37.447 1.00 65.25 86 GLU A CA 1
ATOM 589 C C . GLU A 1 86 ? 56.211 7.258 -36.711 1.00 65.25 86 GLU A C 1
ATOM 591 O O . GLU A 1 86 ? 55.986 8.440 -36.449 1.00 65.25 86 GLU A O 1
ATOM 596 N N . THR A 1 87 ? 57.278 6.592 -36.268 1.00 69.81 87 THR A N 1
ATOM 597 C CA . THR A 1 87 ? 58.441 7.158 -35.564 1.00 69.81 87 THR A CA 1
ATOM 598 C C . THR A 1 87 ? 59.480 7.679 -36.535 1.00 69.81 87 THR A C 1
ATOM 600 O O . THR A 1 87 ? 59.740 6.940 -37.513 1.00 69.81 87 THR A O 1
#

Foldseek 3Di:
DDDDDPPPPPPDQDQFDAAPPPRDTHHPPDQADPPPGDGRDDPPPPPVVVVVVVVVVVVVVVVVVVVVVVVVVVVPDDPPPPPPPDD

Radius of gyration: 34.03 Å; chains: 1; bounding box: 98×34×76 Å

pLDDT: mean 77.3, std 15.6, range [45.81, 97.06]